Protein AF-A0A530JW85-F1 (afdb_monomer_lite)

Structure (mmCIF, N/CA/C/O backbone):
dat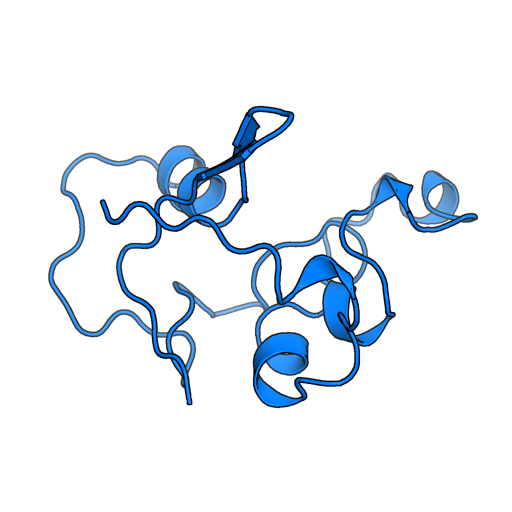a_AF-A0A530JW85-F1
#
_entry.id   AF-A0A530JW85-F1
#
loop_
_atom_site.group_PDB
_atom_site.id
_atom_site.type_symbol
_atom_site.label_atom_id
_atom_site.label_alt_id
_atom_site.label_comp_id
_atom_site.label_asym_id
_atom_site.label_entity_id
_atom_site.label_seq_id
_atom_site.pdbx_PDB_ins_code
_atom_site.Cartn_x
_atom_site.Cartn_y
_atom_site.Cartn_z
_atom_site.occupancy
_atom_site.B_iso_or_equiv
_atom_site.auth_seq_id
_atom_site.auth_comp_id
_atom_site.auth_asym_id
_atom_site.auth_atom_id
_atom_site.pdbx_PDB_model_num
ATOM 1 N N . ILE A 1 1 ? -8.523 6.406 12.611 1.00 51.00 1 ILE A N 1
ATOM 2 C CA . ILE A 1 1 ? -7.840 7.072 11.480 1.00 51.00 1 ILE A CA 1
ATOM 3 C C . ILE A 1 1 ? -6.822 8.019 12.080 1.00 51.00 1 ILE A C 1
ATOM 5 O O . ILE A 1 1 ? -7.205 8.900 12.845 1.00 51.00 1 ILE A O 1
ATOM 9 N N . PHE A 1 2 ? -5.548 7.765 11.821 1.00 51.44 2 PHE A N 1
ATOM 10 C CA . PHE A 1 2 ? -4.429 8.538 12.345 1.00 51.44 2 PHE A CA 1
ATOM 11 C C . PHE A 1 2 ? -3.773 9.311 11.190 1.00 51.44 2 PHE A C 1
ATOM 13 O O . PHE A 1 2 ? -3.796 8.840 10.060 1.00 51.44 2 PHE A O 1
ATOM 20 N N . TRP A 1 3 ? -3.267 10.517 11.454 1.00 52.59 3 TRP A N 1
ATOM 21 C CA . TRP A 1 3 ? -2.798 11.461 10.432 1.00 52.59 3 TRP A CA 1
ATOM 22 C C . TRP A 1 3 ? -1.320 11.755 10.670 1.00 52.59 3 TRP A C 1
ATOM 24 O O . TRP A 1 3 ? -0.967 12.223 11.751 1.00 52.59 3 TRP A O 1
ATOM 34 N N . GLU A 1 4 ? -0.457 11.504 9.685 1.00 54.22 4 GLU A N 1
ATOM 35 C CA . GLU A 1 4 ? 0.991 11.612 9.877 1.00 54.22 4 GLU A CA 1
ATOM 36 C C . GLU A 1 4 ? 1.698 12.229 8.666 1.00 54.22 4 GLU A C 1
ATOM 38 O O . GLU A 1 4 ? 1.591 11.739 7.546 1.00 54.22 4 GLU A O 1
ATOM 43 N N . ASN A 1 5 ? 2.479 13.286 8.902 1.00 48.81 5 ASN A N 1
ATOM 44 C CA . ASN A 1 5 ? 3.334 13.903 7.892 1.00 48.81 5 ASN A CA 1
ATOM 45 C C . ASN A 1 5 ? 4.666 13.147 7.813 1.00 48.81 5 ASN A C 1
ATOM 47 O O . ASN A 1 5 ? 5.586 13.408 8.590 1.00 48.81 5 ASN A O 1
ATOM 51 N N . PHE A 1 6 ? 4.748 12.164 6.920 1.00 58.25 6 PHE A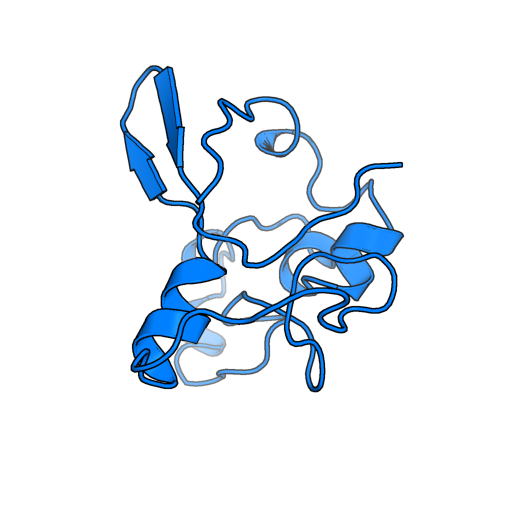 N 1
ATOM 52 C CA . PHE A 1 6 ? 5.878 11.245 6.864 1.00 58.25 6 PHE A CA 1
ATOM 53 C C . PHE A 1 6 ? 6.808 11.531 5.681 1.00 58.25 6 PHE A C 1
ATOM 55 O O . PHE A 1 6 ? 6.756 10.875 4.647 1.00 58.25 6 PHE A O 1
ATOM 62 N N . ASN A 1 7 ? 7.695 12.511 5.861 1.00 49.41 7 ASN A N 1
ATOM 63 C CA . ASN A 1 7 ? 8.750 12.837 4.891 1.00 49.41 7 ASN A CA 1
ATOM 64 C C . ASN A 1 7 ? 9.974 11.896 4.969 1.00 49.41 7 ASN A C 1
ATOM 66 O O . ASN A 1 7 ? 10.862 11.971 4.122 1.00 49.41 7 ASN A O 1
ATOM 70 N N . GLU A 1 8 ? 10.056 11.022 5.978 1.00 54.22 8 GLU A N 1
ATOM 71 C CA . GLU A 1 8 ? 11.261 10.226 6.253 1.00 54.22 8 GLU A CA 1
ATOM 72 C C . GLU A 1 8 ? 11.353 8.932 5.419 1.00 54.22 8 GLU A C 1
ATOM 74 O O . GLU A 1 8 ? 12.451 8.495 5.113 1.00 54.22 8 GLU A O 1
ATOM 79 N N . CYS A 1 9 ? 10.256 8.335 4.935 1.00 57.00 9 CYS A N 1
ATOM 80 C CA . CYS A 1 9 ? 10.384 7.097 4.138 1.00 57.00 9 CYS A CA 1
ATOM 81 C C . CYS A 1 9 ? 10.677 7.289 2.648 1.00 57.00 9 CYS A C 1
ATOM 83 O O . CYS A 1 9 ? 11.067 6.327 1.985 1.00 57.00 9 CYS A O 1
ATOM 85 N N . LEU A 1 10 ? 10.541 8.505 2.110 1.00 52.50 10 LEU A N 1
ATOM 86 C CA . LEU A 1 10 ? 10.788 8.755 0.684 1.00 52.50 10 LEU A CA 1
ATOM 87 C C . LEU A 1 10 ? 12.253 8.570 0.280 1.00 52.50 10 LEU A C 1
ATOM 89 O O . LEU A 1 10 ? 12.533 8.380 -0.900 1.00 52.50 10 LEU A O 1
ATOM 93 N N . HIS A 1 11 ? 13.196 8.622 1.223 1.00 56.97 11 HIS A N 1
ATOM 94 C CA . HIS A 1 11 ? 14.612 8.577 0.871 1.00 56.97 11 HIS A CA 1
ATOM 95 C C . HIS A 1 11 ? 15.210 7.167 0.839 1.00 56.97 11 HIS A C 1
ATOM 97 O O . HIS A 1 11 ? 16.305 7.019 0.300 1.00 56.97 11 HIS A O 1
ATOM 103 N N . CYS A 1 12 ? 14.539 6.128 1.356 1.00 60.62 12 CYS A N 1
ATOM 104 C CA . CYS A 1 12 ? 15.145 4.795 1.444 1.00 60.62 12 CYS A CA 1
ATOM 105 C C . CYS A 1 12 ? 14.152 3.600 1.446 1.00 60.62 12 CYS A C 1
ATOM 107 O O . CYS A 1 12 ? 14.192 2.785 2.371 1.00 60.62 12 CYS A O 1
ATOM 109 N N . PRO A 1 13 ? 13.316 3.394 0.410 1.00 65.50 13 PRO A N 1
ATOM 110 C CA . PRO A 1 13 ? 12.442 2.213 0.305 1.00 65.50 13 PRO A CA 1
ATOM 111 C C . PRO A 1 13 ? 13.118 0.874 0.681 1.00 65.50 13 PRO A C 1
ATOM 113 O O . PRO A 1 13 ? 12.535 0.026 1.355 1.00 65.50 13 PRO A O 1
ATOM 116 N N . GLY A 1 14 ? 14.386 0.689 0.299 1.00 69.88 14 GLY A N 1
ATOM 117 C CA . GLY A 1 14 ? 15.105 -0.576 0.485 1.00 69.88 14 GLY A CA 1
ATOM 118 C C . GLY A 1 14 ? 15.888 -0.749 1.796 1.00 69.88 14 GLY A C 1
ATOM 119 O O . GLY A 1 14 ? 16.443 -1.839 2.010 1.00 69.88 14 GLY A O 1
ATOM 120 N N . VAL A 1 15 ? 16.002 0.276 2.658 1.00 80.12 15 VAL A N 1
ATOM 121 C CA . VAL A 1 15 ? 16.820 0.162 3.892 1.00 80.12 15 VAL A CA 1
ATOM 122 C C . VAL A 1 15 ? 16.059 -0.481 5.047 1.00 80.12 15 VAL A C 1
ATOM 124 O O . VAL A 1 15 ? 16.650 -1.236 5.819 1.00 80.12 15 VAL A O 1
ATOM 127 N N . HIS A 1 16 ? 14.747 -0.261 5.136 1.00 80.75 16 HIS A N 1
ATOM 128 C CA . HIS A 1 16 ? 13.911 -0.790 6.212 1.00 80.75 16 HIS A CA 1
ATOM 129 C C . HIS A 1 16 ? 13.464 -2.219 5.897 1.00 80.75 16 HIS A C 1
ATOM 131 O O . HIS A 1 16 ? 12.389 -2.435 5.348 1.00 80.75 16 HIS A O 1
ATOM 137 N N . LYS A 1 17 ? 14.280 -3.221 6.247 1.00 84.25 17 LYS A N 1
ATOM 138 C CA . LYS A 1 17 ? 14.029 -4.625 5.863 1.00 84.25 17 LYS A CA 1
ATOM 139 C C . LYS A 1 17 ? 12.684 -5.174 6.328 1.00 84.25 17 LYS A C 1
ATOM 141 O O . LYS A 1 17 ? 12.068 -5.920 5.574 1.00 84.25 17 LYS A O 1
ATOM 146 N N . ASP A 1 18 ? 12.227 -4.817 7.522 1.00 84.19 18 ASP A N 1
ATOM 147 C CA . ASP A 1 18 ? 10.930 -5.289 8.017 1.00 84.19 18 ASP A CA 1
ATOM 148 C C . ASP A 1 18 ? 9.774 -4.660 7.232 1.00 84.19 18 ASP A C 1
ATOM 150 O O . ASP A 1 18 ? 8.862 -5.368 6.806 1.00 84.19 18 ASP A O 1
ATOM 154 N N . LEU A 1 19 ? 9.879 -3.367 6.912 1.00 83.19 19 LEU A N 1
ATOM 155 C CA . LEU A 1 19 ? 8.918 -2.692 6.048 1.00 83.19 19 LEU A CA 1
ATOM 156 C C . LEU A 1 19 ? 8.957 -3.250 4.617 1.00 83.19 19 LEU A C 1
ATOM 158 O O . LEU A 1 19 ? 7.905 -3.505 4.049 1.00 83.19 19 LEU A O 1
ATOM 162 N N . SER A 1 20 ? 10.134 -3.523 4.045 1.00 88.75 20 SER A N 1
ATOM 163 C CA . SER A 1 20 ? 10.252 -4.131 2.710 1.00 88.75 20 SER A CA 1
ATOM 164 C C . SER A 1 20 ? 9.715 -5.564 2.652 1.00 88.75 20 SER A C 1
ATOM 166 O O . SER A 1 20 ? 9.315 -6.016 1.585 1.00 88.75 20 SER A O 1
ATOM 168 N N . ARG A 1 21 ? 9.708 -6.311 3.766 1.00 90.00 21 ARG A N 1
ATOM 169 C CA . ARG A 1 21 ? 9.017 -7.612 3.817 1.00 90.00 21 ARG A CA 1
ATOM 170 C C . ARG A 1 21 ? 7.506 -7.423 3.785 1.00 90.00 21 ARG A C 1
ATOM 172 O O . ARG A 1 21 ? 6.819 -8.244 3.188 1.00 90.00 21 ARG A O 1
ATOM 179 N N . LEU A 1 22 ? 7.007 -6.377 4.440 1.00 90.06 22 LEU A N 1
ATOM 180 C CA . LEU A 1 22 ? 5.583 -6.084 4.548 1.00 90.06 22 LEU A CA 1
ATOM 181 C C . LEU A 1 22 ? 5.011 -5.427 3.286 1.00 90.06 22 LEU A C 1
ATOM 183 O O . LEU A 1 22 ? 3.897 -5.758 2.904 1.00 90.06 22 LEU A O 1
ATOM 187 N N . VAL A 1 23 ? 5.785 -4.566 2.624 1.00 90.00 23 VAL A N 1
ATOM 188 C CA . VAL A 1 23 ? 5.459 -3.843 1.386 1.00 90.00 23 VAL A CA 1
ATOM 189 C C . VAL A 1 23 ? 6.557 -4.144 0.350 1.00 90.00 23 VAL A C 1
ATOM 191 O O . VAL A 1 23 ? 7.559 -3.425 0.274 1.00 90.00 23 VAL A O 1
ATOM 194 N N . PRO A 1 24 ? 6.426 -5.235 -0.432 1.00 92.69 24 PRO A N 1
ATOM 195 C CA . PRO A 1 24 ? 7.525 -5.785 -1.235 1.00 92.69 24 PRO A CA 1
ATOM 196 C C . PRO A 1 24 ? 8.132 -4.838 -2.274 1.00 92.69 24 PRO A C 1
ATOM 198 O O . PRO A 1 24 ? 9.342 -4.890 -2.509 1.00 92.69 24 PRO A O 1
ATOM 201 N N . ILE A 1 25 ? 7.337 -3.935 -2.861 1.00 91.31 25 ILE A N 1
ATOM 202 C CA . ILE A 1 25 ? 7.830 -2.948 -3.836 1.00 91.31 25 ILE A CA 1
ATOM 203 C C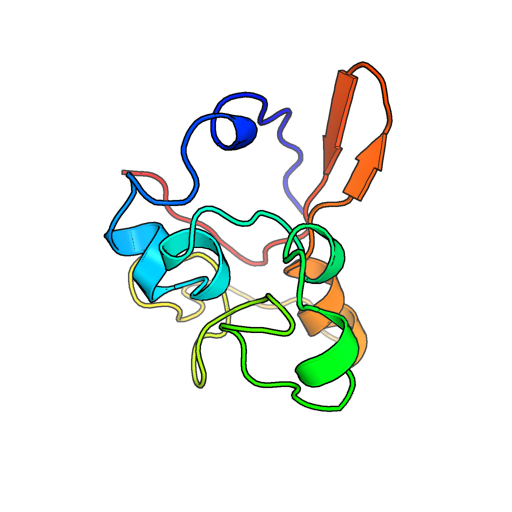 . ILE A 1 25 ? 8.943 -2.056 -3.256 1.00 91.31 25 ILE A C 1
ATOM 205 O O . ILE A 1 25 ? 9.901 -1.720 -3.956 1.00 91.31 25 ILE A O 1
ATOM 209 N N . TYR A 1 26 ? 8.911 -1.777 -1.948 1.00 89.44 26 TYR A N 1
ATOM 210 C CA . TYR A 1 26 ? 9.948 -0.992 -1.277 1.00 89.44 26 TYR A CA 1
ATOM 211 C C . TYR A 1 26 ? 11.292 -1.730 -1.247 1.00 89.44 26 TYR A C 1
ATOM 213 O O . TYR A 1 26 ? 12.345 -1.112 -1.390 1.00 89.44 26 TYR A O 1
ATOM 221 N N . GLY A 1 27 ? 11.287 -3.065 -1.188 1.00 89.38 27 GLY A N 1
ATOM 222 C CA . GLY A 1 27 ? 12.506 -3.873 -1.311 1.00 89.38 27 GLY A CA 1
ATOM 223 C C . GLY A 1 27 ? 13.247 -3.674 -2.639 1.00 89.38 27 GLY A C 1
ATOM 224 O O . GLY A 1 27 ? 14.451 -3.923 -2.706 1.00 89.38 27 GLY A O 1
ATOM 225 N N . ARG A 1 28 ? 12.552 -3.177 -3.670 1.00 91.19 28 ARG A N 1
ATOM 226 C CA . ARG A 1 28 ? 13.108 -2.842 -4.989 1.00 91.19 28 ARG A CA 1
ATOM 227 C C . ARG A 1 28 ? 13.598 -1.395 -5.094 1.00 91.19 28 ARG A C 1
ATOM 229 O O . ARG A 1 28 ? 14.089 -1.010 -6.148 1.00 91.19 28 ARG A O 1
ATOM 236 N N . GLY A 1 29 ? 13.481 -0.595 -4.033 1.00 88.19 29 GLY A N 1
ATOM 237 C CA . GLY A 1 29 ? 13.839 0.823 -4.078 1.00 88.19 29 GLY A CA 1
ATOM 238 C C . GLY A 1 29 ? 12.780 1.715 -4.738 1.00 88.19 29 GLY A C 1
ATOM 239 O O . GLY A 1 29 ? 13.097 2.845 -5.087 1.00 88.19 29 GLY A O 1
ATOM 2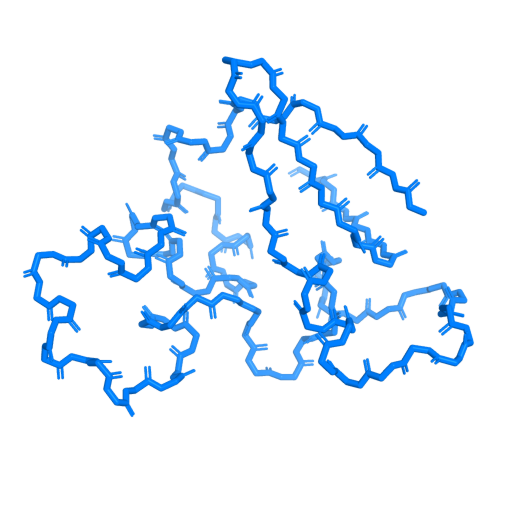40 N N . LEU A 1 30 ? 11.550 1.224 -4.916 1.00 87.81 30 LEU A N 1
ATOM 241 C CA . LEU A 1 30 ? 10.475 1.909 -5.642 1.00 87.81 30 LEU A CA 1
ATOM 242 C C . LEU A 1 30 ? 9.342 2.279 -4.680 1.00 87.81 30 LEU A C 1
ATOM 244 O O . LEU A 1 30 ? 9.035 1.488 -3.792 1.00 87.81 30 LEU A O 1
ATOM 248 N N . MET A 1 31 ? 8.715 3.447 -4.843 1.00 83.50 31 MET A N 1
ATOM 249 C CA . MET A 1 31 ? 7.575 3.873 -4.014 1.00 83.50 31 MET A CA 1
ATOM 250 C C . MET A 1 31 ? 6.236 3.481 -4.639 1.00 83.50 31 MET A C 1
ATOM 252 O O . MET A 1 31 ? 5.295 3.138 -3.923 1.00 83.50 31 MET A O 1
ATOM 256 N N . ALA A 1 32 ? 6.160 3.500 -5.966 1.00 86.81 32 ALA A N 1
ATOM 257 C CA . ALA A 1 32 ? 4.978 3.150 -6.732 1.00 86.81 32 ALA A CA 1
ATOM 258 C C . ALA A 1 32 ? 5.346 2.361 -7.992 1.00 86.81 32 ALA A C 1
ATOM 260 O O . ALA A 1 32 ? 6.470 2.421 -8.486 1.00 86.81 32 ALA A O 1
ATOM 261 N N . ARG A 1 33 ? 4.354 1.666 -8.561 1.00 91.00 33 ARG A N 1
ATOM 262 C CA . ARG A 1 33 ? 4.488 0.913 -9.818 1.00 91.00 33 ARG A CA 1
ATOM 263 C C . ARG A 1 33 ? 5.187 1.709 -10.923 1.00 91.00 33 ARG A C 1
ATOM 265 O O . ARG A 1 33 ? 6.055 1.176 -11.600 1.00 91.00 33 ARG A O 1
ATOM 272 N N . HIS A 1 34 ? 4.787 2.965 -11.118 1.00 92.00 34 HIS A N 1
ATOM 273 C CA . HIS A 1 34 ? 5.268 3.804 -12.220 1.00 92.00 34 HIS A CA 1
ATOM 274 C C . HIS A 1 34 ? 6.685 4.354 -12.005 1.00 92.00 34 HIS A C 1
ATOM 276 O O . HIS A 1 34 ? 7.233 4.954 -12.926 1.00 92.00 34 HIS A O 1
ATOM 282 N N . ASP A 1 35 ? 7.286 4.131 -10.831 1.00 88.94 35 ASP A N 1
ATOM 283 C CA . ASP A 1 35 ? 8.701 4.435 -10.604 1.00 88.94 35 ASP A CA 1
ATOM 284 C C . ASP A 1 35 ? 9.613 3.396 -11.278 1.00 88.94 35 ASP A C 1
ATOM 286 O O . ASP A 1 35 ? 10.799 3.654 -11.480 1.00 88.94 35 ASP A O 1
ATOM 290 N N . ASP A 1 36 ? 9.080 2.215 -11.619 1.00 92.00 36 ASP A N 1
ATOM 291 C CA . ASP A 1 36 ? 9.793 1.192 -12.379 1.00 92.00 36 ASP A CA 1
ATOM 292 C C . ASP A 1 36 ? 9.936 1.630 -13.851 1.00 92.00 36 ASP A C 1
ATOM 294 O O . ASP A 1 36 ? 8.923 1.788 -14.540 1.00 92.00 36 ASP A O 1
ATOM 298 N N . PRO A 1 37 ? 11.159 1.778 -14.396 1.00 92.94 37 PRO A N 1
ATOM 299 C CA . PRO A 1 37 ? 11.351 2.083 -15.815 1.00 92.94 37 PRO A CA 1
ATOM 300 C C . PRO A 1 37 ? 10.710 1.050 -16.753 1.00 92.94 37 PRO A C 1
ATOM 302 O O . PRO A 1 37 ? 10.328 1.385 -17.872 1.00 92.94 37 PRO A O 1
ATOM 305 N N . GLU A 1 38 ? 10.555 -0.194 -16.292 1.00 94.19 38 GLU A N 1
ATOM 306 C CA . GLU A 1 38 ? 9.938 -1.290 -17.039 1.00 94.19 38 GLU A CA 1
ATOM 307 C C . GLU A 1 38 ? 8.502 -1.585 -16.571 1.00 94.19 38 GLU A C 1
ATOM 309 O O . GLU A 1 38 ? 7.974 -2.661 -16.866 1.00 94.19 38 GLU A O 1
ATOM 314 N N . TRP A 1 39 ? 7.833 -0.645 -15.882 1.00 93.69 39 TRP A N 1
ATOM 315 C CA . TRP A 1 39 ? 6.489 -0.848 -15.313 1.00 93.69 39 TRP A CA 1
ATOM 316 C C . TRP A 1 39 ? 5.487 -1.421 -16.324 1.00 93.69 39 TRP A C 1
ATOM 318 O O . TRP A 1 39 ? 4.660 -2.263 -15.973 1.00 93.69 39 TRP A O 1
ATOM 328 N N . ALA A 1 40 ? 5.590 -1.008 -17.592 1.00 96.06 40 ALA A N 1
ATOM 329 C CA . ALA A 1 40 ? 4.705 -1.441 -18.667 1.00 96.06 40 ALA A CA 1
ATOM 330 C C . ALA A 1 40 ? 4.776 -2.958 -18.919 1.00 96.06 40 ALA A C 1
ATOM 332 O O . ALA A 1 40 ? 3.772 -3.563 -19.285 1.00 96.06 40 ALA A O 1
ATOM 333 N N . ARG A 1 41 ? 5.926 -3.605 -18.669 1.00 95.25 41 ARG A N 1
ATOM 334 C CA . ARG A 1 41 ? 6.068 -5.072 -18.775 1.00 95.25 41 ARG A CA 1
ATOM 335 C C . ARG A 1 41 ? 5.328 -5.823 -17.674 1.00 95.25 41 ARG A C 1
ATOM 337 O O . ARG A 1 41 ? 5.045 -7.007 -17.823 1.00 95.25 41 ARG A O 1
ATOM 344 N N . HIS A 1 42 ? 5.036 -5.141 -16.575 1.00 92.31 42 HIS A N 1
ATOM 345 C CA . HIS A 1 42 ? 4.362 -5.688 -15.407 1.00 92.31 42 HIS A CA 1
ATOM 346 C C . HIS A 1 42 ? 2.981 -5.056 -15.199 1.00 92.31 42 HIS A C 1
ATOM 348 O O . HIS A 1 42 ? 2.431 -5.181 -14.109 1.00 92.31 42 HIS A O 1
ATOM 354 N N . ALA A 1 43 ? 2.419 -4.403 -16.227 1.00 91.06 43 ALA A N 1
ATOM 355 C CA . ALA A 1 43 ? 1.160 -3.655 -16.164 1.00 91.06 43 ALA A CA 1
ATOM 356 C C . ALA A 1 43 ? -0.072 -4.516 -15.816 1.00 91.06 43 ALA A C 1
ATOM 358 O O . ALA A 1 43 ? -1.018 -4.011 -15.210 1.00 91.06 43 ALA A O 1
ATOM 359 N N . ASP A 1 44 ? -0.012 -5.817 -16.095 1.00 94.12 44 ASP A N 1
ATOM 360 C CA . ASP A 1 44 ? -1.071 -6.782 -15.770 1.00 94.12 44 ASP A CA 1
ATOM 361 C C . ASP A 1 44 ? -0.694 -7.693 -14.586 1.00 94.12 44 ASP A C 1
ATOM 363 O O . ASP A 1 44 ? -1.343 -8.706 -14.337 1.00 94.12 44 ASP A O 1
ATOM 367 N N . ASN A 1 45 ? 0.392 -7.371 -13.871 1.00 93.44 45 ASN A N 1
ATOM 368 C CA . ASN A 1 45 ? 0.829 -8.118 -12.697 1.00 93.44 45 ASN A CA 1
ATOM 369 C C . ASN A 1 45 ? 0.457 -7.374 -11.409 1.00 93.44 45 ASN A C 1
ATOM 371 O O . ASN A 1 45 ? 1.043 -6.335 -11.093 1.00 93.44 45 ASN A O 1
ATOM 375 N N . ASP A 1 46 ? -0.486 -7.953 -10.669 1.00 91.19 46 ASP A N 1
ATOM 376 C CA . ASP A 1 46 ? -0.987 -7.430 -9.397 1.00 91.19 46 ASP A CA 1
ATOM 377 C C . ASP A 1 46 ? -0.172 -7.889 -8.181 1.00 91.19 46 ASP A C 1
ATOM 379 O O . ASP A 1 46 ? -0.520 -7.545 -7.050 1.00 91.19 46 ASP A O 1
ATOM 383 N N . ALA A 1 47 ? 0.914 -8.645 -8.374 1.00 93.50 47 ALA A N 1
ATOM 384 C CA . ALA A 1 47 ? 1.757 -9.069 -7.265 1.00 93.50 47 ALA A CA 1
ATOM 385 C C . ALA A 1 47 ? 2.371 -7.846 -6.541 1.00 93.50 47 ALA A C 1
ATOM 387 O O . ALA A 1 47 ? 2.837 -6.918 -7.218 1.00 93.50 47 ALA A O 1
ATOM 388 N N . PRO A 1 48 ? 2.396 -7.818 -5.191 1.00 92.38 48 PRO A N 1
ATOM 389 C CA . PRO A 1 48 ? 2.749 -6.622 -4.416 1.00 92.38 48 PRO A CA 1
ATOM 390 C C . PRO A 1 48 ? 4.136 -6.034 -4.703 1.00 92.38 48 PRO A C 1
ATOM 392 O O . PRO A 1 48 ? 4.378 -4.851 -4.471 1.00 92.38 48 PRO A O 1
ATOM 395 N N . GLU A 1 49 ? 5.070 -6.832 -5.217 1.00 93.25 49 GLU A N 1
ATOM 396 C CA . GLU A 1 49 ? 6.392 -6.381 -5.651 1.00 93.25 49 GLU A CA 1
ATOM 397 C C . GLU A 1 49 ? 6.374 -5.530 -6.938 1.00 93.25 49 GLU A C 1
ATOM 399 O O . GLU A 1 49 ? 7.341 -4.811 -7.203 1.00 93.25 49 GLU A O 1
ATOM 404 N N . PHE A 1 50 ? 5.292 -5.577 -7.723 1.00 94.31 50 PHE A N 1
ATOM 405 C CA . PHE A 1 50 ? 5.110 -4.810 -8.964 1.00 94.31 50 PHE A CA 1
ATOM 406 C C . PHE A 1 50 ? 3.968 -3.792 -8.879 1.00 94.31 50 PHE A C 1
ATOM 408 O O . PHE A 1 50 ? 4.106 -2.681 -9.392 1.00 94.31 50 PHE A O 1
ATOM 415 N N . SER A 1 51 ? 2.846 -4.150 -8.253 1.00 90.88 51 SER A N 1
ATOM 416 C CA . SER A 1 51 ? 1.668 -3.280 -8.130 1.00 90.88 51 SER A CA 1
ATOM 417 C C . SER A 1 51 ? 1.724 -2.371 -6.896 1.00 90.88 51 SER A C 1
ATOM 419 O O . SER A 1 51 ? 1.132 -1.291 -6.905 1.00 90.88 51 SER A O 1
ATOM 421 N N . GLY A 1 52 ? 2.487 -2.767 -5.872 1.00 89.56 52 GLY A N 1
ATOM 422 C CA . GLY A 1 52 ? 2.532 -2.133 -4.559 1.00 89.56 52 GLY A CA 1
ATOM 423 C C . GLY A 1 52 ? 1.556 -2.757 -3.556 1.00 89.56 52 GLY A C 1
ATOM 424 O O . GLY A 1 52 ? 0.911 -3.767 -3.819 1.00 89.56 52 GLY A O 1
ATOM 425 N N . GLY A 1 53 ? 1.461 -2.148 -2.373 1.00 89.25 53 GLY A N 1
ATOM 426 C CA . GLY A 1 53 ? 0.619 -2.643 -1.283 1.00 89.25 53 GLY A CA 1
ATOM 427 C C . GLY A 1 53 ? 1.283 -3.716 -0.414 1.00 89.25 53 GLY A C 1
ATOM 428 O O . GLY A 1 53 ? 2.488 -3.966 -0.487 1.00 89.25 53 GLY A O 1
ATOM 429 N N . LEU A 1 54 ? 0.479 -4.308 0.469 1.00 90.88 54 LEU A N 1
ATOM 430 C CA . LEU A 1 54 ? 0.926 -5.290 1.453 1.00 90.88 54 LEU A CA 1
ATOM 431 C C . LEU A 1 54 ? 1.268 -6.642 0.812 1.00 90.88 54 LEU A C 1
ATOM 433 O O . LEU A 1 54 ? 0.660 -7.058 -0.172 1.00 90.88 54 LEU A O 1
ATOM 437 N N . ARG A 1 55 ? 2.200 -7.377 1.426 1.00 92.88 55 ARG A N 1
ATOM 438 C CA . ARG A 1 55 ? 2.458 -8.788 1.110 1.00 92.88 55 ARG A CA 1
ATOM 439 C C . ARG A 1 55 ? 1.179 -9.616 1.259 1.00 92.88 55 ARG A C 1
ATOM 441 O O . ARG A 1 55 ? 0.330 -9.327 2.102 1.00 92.88 55 ARG A O 1
ATOM 448 N N . ALA A 1 56 ? 1.091 -10.717 0.516 1.00 92.31 56 ALA A N 1
ATOM 449 C CA . ALA A 1 56 ? -0.019 -11.653 0.652 1.00 92.31 56 ALA A CA 1
ATOM 450 C C . ALA A 1 56 ? -0.194 -12.121 2.113 1.00 92.31 56 ALA A C 1
ATOM 452 O O . ALA A 1 56 ? 0.775 -12.490 2.788 1.00 92.31 56 ALA A O 1
ATOM 453 N N . GLY A 1 57 ? -1.443 -12.094 2.586 1.00 92.06 57 GLY A N 1
ATOM 454 C CA . GLY A 1 57 ? -1.824 -12.485 3.944 1.00 92.06 57 GLY A CA 1
ATOM 455 C C . GLY A 1 57 ? -1.560 -11.439 5.029 1.00 92.06 57 GLY A C 1
ATOM 456 O O . GLY A 1 57 ? -1.850 -11.721 6.184 1.00 92.06 57 GLY A O 1
ATOM 457 N N . ALA A 1 58 ? -1.019 -10.263 4.695 1.00 92.50 58 ALA A N 1
ATOM 458 C CA . ALA A 1 58 ? -0.985 -9.141 5.626 1.00 92.50 58 ALA A CA 1
ATOM 459 C C . ALA A 1 58 ? -2.257 -8.290 5.497 1.00 92.50 58 ALA A C 1
ATOM 461 O O . ALA A 1 58 ? -2.736 -8.001 4.402 1.00 92.50 58 ALA A O 1
ATOM 462 N N . GLU A 1 59 ? -2.778 -7.879 6.641 1.00 90.62 59 GLU A N 1
ATOM 463 C CA . GLU A 1 59 ? -3.998 -7.098 6.820 1.00 90.62 59 GLU A CA 1
ATOM 464 C C . GLU A 1 59 ? -3.687 -5.623 7.113 1.00 90.62 59 GLU A C 1
ATOM 466 O O . GLU A 1 59 ? -4.525 -4.744 6.905 1.00 90.62 59 GLU A O 1
ATOM 471 N N . THR A 1 60 ? -2.484 -5.343 7.621 1.00 89.31 60 THR A N 1
ATOM 472 C CA . THR A 1 60 ? -2.117 -4.032 8.159 1.00 89.31 60 THR A CA 1
ATOM 473 C C . THR A 1 60 ? -0.601 -3.819 8.232 1.00 89.31 60 THR A C 1
ATOM 475 O O . THR A 1 60 ? 0.186 -4.712 7.918 1.00 89.31 60 THR A O 1
ATOM 478 N N . TRP A 1 61 ? -0.190 -2.626 8.669 1.00 87.06 61 TRP A N 1
ATOM 479 C CA . TRP A 1 61 ? 1.200 -2.175 8.796 1.00 87.06 61 TRP A CA 1
ATOM 480 C C . TRP A 1 61 ? 1.796 -2.470 10.184 1.00 87.06 61 TRP A C 1
ATOM 482 O O . TRP A 1 61 ? 2.709 -1.794 10.665 1.00 87.06 61 TRP A O 1
ATOM 492 N N . SER A 1 62 ? 1.255 -3.476 10.869 1.00 86.88 62 SER A N 1
ATOM 493 C CA . SER A 1 62 ? 1.817 -4.011 12.103 1.00 86.88 62 SER A CA 1
ATOM 494 C C . SER A 1 62 ? 3.042 -4.879 11.798 1.00 86.88 62 SER A C 1
ATOM 496 O O . SER A 1 62 ? 3.298 -5.290 10.666 1.00 86.88 62 SER A O 1
ATOM 498 N N . ARG A 1 63 ? 3.822 -5.188 12.833 1.00 83.69 63 ARG A N 1
ATOM 499 C CA . ARG A 1 63 ? 5.086 -5.929 12.696 1.00 83.69 63 ARG A CA 1
ATOM 500 C C . ARG A 1 63 ? 4.916 -7.334 12.111 1.00 83.69 63 ARG A C 1
ATOM 502 O O . ARG A 1 63 ? 5.792 -7.811 11.397 1.00 83.69 63 ARG A O 1
ATOM 509 N N . ASP A 1 64 ? 3.820 -8.005 12.444 1.00 89.12 64 ASP A N 1
ATOM 510 C CA . ASP A 1 64 ? 3.472 -9.331 11.925 1.00 89.12 64 ASP A CA 1
ATOM 511 C C . ASP A 1 64 ? 2.510 -9.265 10.729 1.00 89.12 64 ASP A C 1
ATOM 513 O O . ASP A 1 64 ? 2.262 -10.286 10.080 1.00 89.12 64 ASP A O 1
ATOM 517 N N . GLY A 1 65 ? 2.020 -8.070 10.397 1.00 90.38 65 GLY A N 1
ATOM 518 C CA . GLY A 1 65 ? 1.045 -7.826 9.347 1.00 90.38 65 GLY A CA 1
ATOM 519 C C . GLY A 1 65 ? -0.387 -8.198 9.727 1.00 90.38 65 GLY A C 1
ATOM 520 O O . GLY A 1 65 ? -1.214 -8.239 8.829 1.00 90.38 65 GLY A O 1
ATOM 521 N N . HIS A 1 66 ? -0.697 -8.478 10.996 1.00 91.94 66 HIS A N 1
ATOM 522 C CA . HIS A 1 66 ? -2.058 -8.794 11.456 1.00 91.94 66 HIS A CA 1
ATOM 523 C C . HIS A 1 66 ? -2.663 -7.646 12.257 1.00 91.94 66 HIS A C 1
ATOM 525 O O . HIS A 1 66 ? -1.932 -6.894 12.908 1.00 91.94 66 HIS A O 1
ATOM 531 N N . VAL A 1 67 ? -3.989 -7.520 12.218 1.00 90.38 67 VAL A N 1
ATOM 532 C CA . VAL A 1 67 ? -4.711 -6.527 13.022 1.00 90.38 67 VAL A CA 1
ATOM 533 C C . VAL A 1 67 ? -4.746 -6.954 14.490 1.00 90.38 67 VAL A C 1
ATOM 535 O O . VAL A 1 67 ? -5.169 -8.060 14.820 1.00 90.38 67 VAL A O 1
ATOM 538 N N . HIS A 1 68 ? -4.357 -6.051 15.388 1.00 88.94 68 HIS A N 1
ATOM 539 C CA . HIS A 1 68 ? -4.339 -6.283 16.840 1.00 88.94 68 HIS A CA 1
ATOM 540 C C . HIS A 1 68 ? -5.505 -5.607 17.579 1.00 88.94 68 HIS A C 1
ATOM 542 O O . HIS A 1 68 ? -5.671 -5.803 18.783 1.00 88.94 68 HIS A O 1
ATOM 548 N N . GLY A 1 69 ? -6.317 -4.803 16.883 1.00 85.88 69 GLY A N 1
ATOM 549 C CA . GLY A 1 69 ? -7.407 -4.013 17.463 1.00 85.88 69 GLY A CA 1
ATOM 550 C C . GLY A 1 69 ? -8.760 -4.145 16.749 1.00 85.88 69 GLY A C 1
ATOM 551 O O . GLY A 1 69 ? -8.916 -4.922 15.809 1.00 85.88 69 GLY A O 1
ATOM 552 N N . PRO A 1 70 ? -9.777 -3.384 17.194 1.00 87.62 70 PRO A N 1
ATOM 553 C CA . PRO A 1 70 ? -11.073 -3.337 16.527 1.00 87.62 70 PRO A CA 1
ATOM 554 C C . PRO A 1 70 ? -10.966 -2.781 15.101 1.00 87.62 70 PRO A C 1
ATOM 556 O O . PRO A 1 70 ? -10.308 -1.768 14.868 1.00 87.62 70 PRO A O 1
ATOM 559 N N . VAL A 1 71 ? -11.681 -3.403 14.165 1.00 87.88 71 VAL A N 1
ATOM 560 C CA . VAL A 1 71 ? -11.807 -2.933 12.778 1.00 87.88 71 VAL A CA 1
ATOM 561 C C . VAL A 1 71 ? -13.017 -2.010 12.611 1.00 87.88 71 VAL A C 1
ATOM 563 O O . VAL A 1 71 ? -13.998 -2.100 13.353 1.00 87.88 71 VAL A O 1
ATOM 566 N N . PHE A 1 72 ? -12.977 -1.131 11.608 1.00 86.56 72 PHE A N 1
ATOM 567 C CA . PHE A 1 72 ? -14.128 -0.303 11.246 1.00 86.56 72 PHE A CA 1
ATOM 568 C C . PHE A 1 72 ? -15.232 -1.169 10.633 1.00 86.56 72 PHE A C 1
ATOM 570 O O . PHE A 1 72 ? -15.043 -1.799 9.592 1.00 86.56 72 PHE A O 1
ATOM 577 N N . ALA A 1 73 ? -16.398 -1.192 11.275 1.00 89.81 73 ALA A N 1
ATOM 578 C CA . ALA A 1 73 ? -17.552 -1.908 10.753 1.00 89.81 73 ALA A CA 1
ATOM 579 C C . ALA A 1 73 ? -18.077 -1.243 9.470 1.00 89.81 73 ALA A C 1
ATOM 581 O O . ALA A 1 73 ? -18.141 -0.018 9.377 1.00 89.81 73 ALA A O 1
ATOM 582 N N . GLY A 1 74 ? -18.498 -2.062 8.505 1.00 92.19 74 GLY A N 1
ATOM 583 C CA . GLY A 1 74 ? -19.156 -1.597 7.282 1.00 92.19 74 GLY A CA 1
ATOM 584 C C . GLY A 1 74 ? -18.224 -1.172 6.146 1.00 92.19 74 GLY A C 1
ATOM 585 O O . GLY A 1 74 ? -18.737 -0.817 5.090 1.00 92.19 74 GLY A O 1
ATOM 586 N N . LEU A 1 75 ? -16.898 -1.243 6.320 1.00 90.88 75 LEU A N 1
ATOM 587 C CA . LEU A 1 75 ? -15.964 -1.047 5.210 1.00 90.88 75 LEU A CA 1
ATOM 588 C C . LEU A 1 75 ? -15.987 -2.243 4.255 1.00 90.88 75 LEU A C 1
ATOM 590 O O . LEU A 1 75 ? -15.964 -3.407 4.663 1.00 90.88 75 LEU A O 1
ATOM 594 N N . THR A 1 76 ? -15.991 -1.940 2.966 1.00 93.12 76 THR A N 1
ATOM 595 C CA . THR A 1 76 ? -15.795 -2.909 1.892 1.00 93.12 76 THR A CA 1
ATOM 596 C C . THR A 1 76 ? -14.321 -3.319 1.785 1.00 93.12 76 THR A C 1
ATOM 598 O O . THR A 1 76 ? -13.430 -2.567 2.192 1.00 93.12 76 THR A O 1
ATOM 601 N N . PRO A 1 77 ? -14.012 -4.474 1.163 1.00 88.19 77 PRO A N 1
ATOM 602 C CA . PRO A 1 77 ? -12.626 -4.868 0.904 1.00 88.19 77 PRO A CA 1
ATOM 603 C C . PRO A 1 77 ? -11.823 -3.811 0.129 1.00 88.19 77 PRO A C 1
ATOM 605 O O . PRO A 1 77 ? -10.640 -3.622 0.397 1.00 88.19 77 PRO A O 1
ATOM 608 N N . ALA A 1 78 ? -12.470 -3.091 -0.794 1.00 88.88 78 ALA A N 1
ATOM 609 C CA . ALA A 1 78 ? -11.841 -2.021 -1.563 1.00 88.88 78 ALA A CA 1
ATOM 610 C C . ALA A 1 78 ? -11.471 -0.813 -0.686 1.00 88.88 78 ALA A C 1
ATOM 612 O O . ALA A 1 78 ? -10.385 -0.259 -0.834 1.00 88.88 78 ALA A O 1
ATOM 613 N N . GLU A 1 79 ? -12.332 -0.429 0.259 1.00 89.81 79 GLU A N 1
ATOM 614 C CA . GLU A 1 79 ? -12.047 0.656 1.209 1.00 89.81 79 GLU A CA 1
ATOM 615 C C . GLU A 1 79 ? -10.934 0.268 2.190 1.00 89.81 79 GLU A C 1
ATOM 617 O O . GLU A 1 79 ? -10.046 1.077 2.464 1.00 89.81 79 GLU A O 1
ATOM 622 N N . CYS A 1 80 ? -10.917 -0.985 2.655 1.00 88.25 80 CYS A N 1
ATOM 623 C CA . CYS A 1 80 ? -9.814 -1.509 3.463 1.00 88.25 80 CYS A CA 1
ATOM 624 C C . CYS A 1 80 ? -8.481 -1.486 2.698 1.00 88.25 80 CYS A C 1
ATOM 626 O O . CYS A 1 80 ? -7.459 -1.092 3.260 1.00 88.25 80 CYS A O 1
ATOM 628 N N . ALA A 1 81 ? -8.489 -1.868 1.416 1.00 85.12 81 ALA A N 1
ATOM 629 C CA . ALA A 1 81 ? -7.306 -1.825 0.559 1.00 85.12 81 ALA A CA 1
ATOM 630 C C . ALA A 1 81 ? -6.829 -0.384 0.306 1.00 85.12 81 ALA A C 1
ATOM 632 O O . ALA A 1 81 ? -5.633 -0.105 0.390 1.00 85.12 81 ALA A O 1
ATOM 633 N N . ALA A 1 82 ? -7.755 0.552 0.073 1.00 85.56 82 ALA A N 1
ATOM 634 C CA . ALA A 1 82 ? -7.436 1.969 -0.096 1.00 85.56 82 ALA A CA 1
ATOM 635 C C . ALA A 1 82 ? -6.749 2.563 1.147 1.00 85.56 82 ALA A C 1
ATOM 637 O O . ALA A 1 82 ? -5.833 3.373 1.014 1.00 85.56 82 ALA A O 1
ATOM 638 N N . GLY A 1 83 ? -7.118 2.103 2.349 1.00 85.44 83 GLY A N 1
ATOM 639 C CA . GLY A 1 83 ? -6.472 2.489 3.608 1.00 85.44 83 GLY A CA 1
ATOM 640 C C . GLY A 1 83 ? -4.983 2.128 3.707 1.00 85.44 83 GLY A C 1
ATOM 641 O O . GLY A 1 83 ? -4.288 2.691 4.550 1.00 85.44 83 GLY A O 1
ATOM 642 N N . GLN A 1 84 ? -4.481 1.242 2.838 1.00 84.31 84 GLN A N 1
ATOM 643 C CA . GLN A 1 84 ? -3.069 0.838 2.773 1.00 84.31 84 GLN A CA 1
ATOM 644 C C . GLN A 1 84 ? -2.230 1.688 1.809 1.00 84.31 84 GLN A C 1
ATOM 646 O O . GLN A 1 84 ? -1.050 1.403 1.613 1.00 84.31 84 GLN A O 1
ATOM 651 N N . THR A 1 85 ? -2.827 2.711 1.192 1.00 80.56 85 THR A N 1
ATOM 652 C CA . THR A 1 85 ? -2.162 3.601 0.234 1.00 80.56 85 THR A CA 1
ATOM 653 C C . THR A 1 85 ? -1.963 4.984 0.843 1.00 80.56 85 THR A C 1
ATOM 655 O O . THR A 1 85 ? -2.888 5.556 1.421 1.00 80.56 85 THR A O 1
ATOM 658 N N . TYR A 1 86 ? -0.770 5.556 0.678 1.00 78.81 86 TYR A N 1
ATOM 659 C CA . TYR A 1 86 ? -0.525 6.953 1.028 1.00 78.81 86 TYR A CA 1
ATOM 660 C C . TYR A 1 86 ? -1.185 7.889 0.012 1.00 78.81 86 TYR A C 1
ATOM 662 O O . TYR A 1 86 ? -0.957 7.784 -1.192 1.00 78.81 86 TYR A O 1
ATOM 670 N N . ALA A 1 87 ? -1.950 8.855 0.507 1.00 78.94 87 ALA A N 1
ATOM 671 C CA . ALA A 1 87 ? -2.392 10.012 -0.253 1.00 78.94 87 ALA A CA 1
ATOM 672 C C . ALA A 1 87 ? -1.471 11.199 0.042 1.00 78.94 87 ALA A C 1
ATOM 674 O O . ALA A 1 87 ? -1.239 11.539 1.201 1.00 78.94 87 ALA A O 1
ATOM 675 N N . THR A 1 88 ? -0.981 11.860 -1.003 1.00 76.69 88 THR A N 1
ATOM 676 C CA . THR A 1 88 ? -0.098 13.023 -0.869 1.00 76.69 88 THR A CA 1
ATOM 677 C C . THR A 1 88 ? -0.851 14.295 -1.232 1.00 76.69 88 THR A C 1
ATOM 679 O O . THR A 1 88 ? -1.272 14.473 -2.372 1.00 76.69 88 THR A O 1
ATOM 682 N N . SER A 1 89 ? -0.977 15.213 -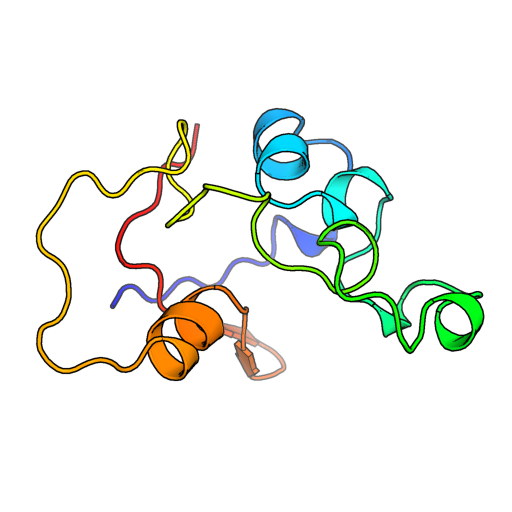0.279 1.00 79.12 89 SER A N 1
ATOM 683 C CA . SER A 1 89 ? -1.395 16.593 -0.515 1.00 79.12 89 SER A CA 1
ATOM 684 C C . SER A 1 89 ? -0.156 17.485 -0.506 1.00 79.12 89 SER A C 1
ATOM 686 O O . SER A 1 89 ? 0.307 17.948 0.541 1.00 79.12 89 SER A O 1
ATOM 688 N N . LEU A 1 90 ? 0.392 17.722 -1.696 1.00 77.38 90 LEU A N 1
ATOM 689 C CA . LEU A 1 90 ? 1.562 18.575 -1.875 1.00 77.38 90 LEU A CA 1
ATOM 690 C C . LEU A 1 90 ? 1.269 20.031 -1.451 1.00 77.38 90 LEU A C 1
ATOM 692 O O . LEU A 1 90 ? 0.157 20.517 -1.663 1.00 77.38 90 LEU A O 1
ATOM 696 N N . PRO A 1 91 ? 2.257 20.745 -0.874 1.00 76.06 91 PRO A N 1
ATOM 697 C CA . PRO A 1 91 ? 3.652 20.326 -0.695 1.00 76.06 91 PRO A CA 1
ATOM 698 C C . PRO A 1 91 ? 3.957 19.633 0.645 1.00 76.06 91 PRO A C 1
ATOM 700 O O . PRO A 1 91 ? 5.108 19.278 0.873 1.00 76.06 91 PRO A O 1
ATOM 703 N N . SER A 1 92 ? 2.994 19.500 1.560 1.00 71.00 92 SER A N 1
ATOM 704 C CA . SER A 1 92 ? 3.322 19.337 2.985 1.00 71.00 92 SER A CA 1
ATOM 705 C C . SER A 1 92 ? 2.639 18.190 3.714 1.00 71.00 92 SER A C 1
ATOM 707 O O . SER A 1 92 ? 2.909 18.026 4.900 1.00 71.00 92 SER A O 1
ATOM 709 N N . MET A 1 93 ? 1.755 17.421 3.079 1.00 71.94 93 MET A N 1
ATOM 710 C CA . MET A 1 93 ? 0.976 16.407 3.787 1.00 71.94 93 MET A CA 1
ATOM 711 C C . MET A 1 93 ? 0.986 15.065 3.071 1.00 71.94 93 MET A C 1
ATOM 713 O O . MET A 1 93 ? 0.742 14.978 1.871 1.00 71.94 93 MET A O 1
ATOM 717 N N . PHE A 1 94 ? 1.182 14.019 3.865 1.00 72.69 94 PHE A N 1
ATOM 718 C CA . PHE A 1 94 ? 0.880 12.641 3.518 1.00 72.69 94 PHE A CA 1
ATOM 719 C C . PHE A 1 94 ? -0.216 12.166 4.468 1.00 72.69 94 PHE A C 1
ATOM 721 O O . PHE A 1 94 ? -0.281 12.589 5.621 1.00 72.69 94 PHE A O 1
ATOM 728 N N . ILE A 1 95 ? -1.134 11.356 3.967 1.00 77.06 95 ILE A N 1
ATOM 729 C CA . ILE A 1 95 ? -2.290 10.869 4.711 1.00 77.06 95 ILE A CA 1
ATOM 730 C C . ILE A 1 95 ? -2.403 9.383 4.421 1.00 77.06 95 ILE A C 1
ATOM 732 O O . ILE A 1 95 ? -2.313 8.969 3.268 1.00 77.06 95 ILE A O 1
ATOM 736 N N . VAL A 1 96 ? -2.613 8.580 5.457 1.00 79.12 96 VAL A N 1
ATOM 737 C CA . VAL A 1 96 ? -2.875 7.150 5.309 1.00 79.12 96 VAL A CA 1
ATOM 738 C C . VAL A 1 96 ? -3.868 6.686 6.364 1.00 79.12 96 VAL A C 1
ATOM 740 O O . VAL A 1 96 ? -3.943 7.247 7.455 1.00 79.12 96 VAL A O 1
ATOM 743 N N . GLY A 1 97 ? -4.679 5.691 6.017 1.00 82.38 97 GLY A N 1
ATOM 744 C CA . GLY A 1 97 ? -5.834 5.259 6.797 1.00 82.38 97 GLY A CA 1
ATOM 745 C C . GLY A 1 97 ? -5.659 3.904 7.475 1.00 82.38 97 GLY A C 1
ATOM 746 O O . GLY A 1 97 ? -6.618 3.137 7.488 1.00 82.38 97 GLY A O 1
ATOM 747 N N . HIS A 1 98 ? -4.477 3.579 8.008 1.00 81.62 98 HIS A N 1
ATOM 748 C CA . HIS A 1 98 ? -4.244 2.261 8.608 1.00 81.62 98 HIS A CA 1
ATOM 749 C C . HIS A 1 98 ? -5.164 1.988 9.811 1.00 81.62 98 HIS A C 1
ATOM 751 O O . HIS A 1 98 ? -5.477 2.887 10.602 1.00 81.62 98 HIS A O 1
ATOM 757 N N . VAL A 1 99 ? -5.578 0.725 9.951 1.00 84.62 99 VAL A N 1
ATOM 758 C CA . VAL A 1 99 ? -6.345 0.233 11.107 1.00 84.62 99 VAL A CA 1
ATOM 759 C C . VAL A 1 99 ? -5.478 0.183 12.368 1.00 84.62 99 VAL A C 1
ATOM 761 O O . VAL A 1 99 ? -5.929 0.580 13.440 1.00 84.62 99 VAL A O 1
ATOM 764 N N . ASP A 1 100 ? -4.214 -0.201 12.220 1.00 81.06 100 ASP A N 1
ATOM 765 C CA . ASP A 1 100 ? -3.151 -0.087 13.212 1.00 81.06 100 ASP A CA 1
ATOM 766 C C . ASP A 1 100 ? -1.782 -0.025 12.504 1.00 81.06 100 ASP A C 1
ATOM 768 O O . ASP A 1 100 ? -1.669 -0.251 11.300 1.00 81.06 100 ASP A O 1
ATOM 772 N N . TYR A 1 101 ? -0.732 0.362 13.227 1.00 74.50 101 TYR A N 1
ATOM 773 C CA . TYR A 1 101 ? 0.635 0.360 12.705 1.00 74.50 101 TYR A CA 1
ATOM 774 C C . TYR A 1 101 ? 1.636 0.264 13.858 1.00 74.50 101 TYR A C 1
ATOM 776 O O . TYR A 1 101 ? 1.341 0.672 14.983 1.00 74.50 101 TYR A O 1
ATOM 784 N N . VAL A 1 102 ? 2.829 -0.271 13.593 1.00 66.25 102 VAL A N 1
ATOM 785 C CA . VAL A 1 102 ? 3.934 -0.256 14.563 1.00 66.25 102 VAL A CA 1
ATOM 786 C C . VAL A 1 102 ? 5.189 0.274 13.885 1.00 66.25 102 VAL A C 1
ATOM 788 O O . VAL A 1 102 ? 5.630 -0.277 12.880 1.00 66.25 102 VAL A O 1
ATOM 791 N N . ARG A 1 103 ? 5.796 1.311 14.471 1.00 59.12 103 ARG A N 1
ATOM 792 C CA . ARG A 1 103 ? 7.158 1.749 14.145 1.00 59.12 103 ARG A CA 1
ATOM 793 C C . ARG A 1 103 ? 8.121 1.231 15.211 1.00 59.12 103 ARG A C 1
ATOM 795 O O . ARG A 1 103 ? 7.873 1.421 16.400 1.00 59.12 103 ARG A O 1
ATOM 802 N N . THR A 1 104 ? 9.200 0.589 14.781 1.00 47.75 104 THR A N 1
ATOM 803 C CA . THR A 1 104 ? 10.408 0.333 15.583 1.00 47.75 104 THR A CA 1
ATOM 804 C C . THR A 1 104 ? 11.607 0.848 14.826 1.00 47.75 104 THR A C 1
ATOM 806 O O . THR A 1 104 ? 11.618 0.624 13.594 1.00 47.75 104 THR A O 1
#

Secondary structure (DSSP, 8-state):
-------SGGG-TTT-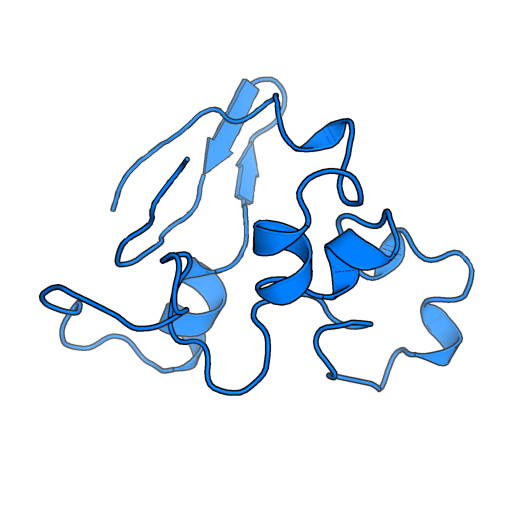HHHHHHSGGGGGT-SSGGGSTTGGGGTT--SHHHH-SPPTT--SBSTTSS--SPPPTT--HHHHHHTTS-EEETTTEEE---S-B---

Radius of gyration: 13.79 Å; chains: 1; bounding box: 36×33×36 Å

pLDDT: mean 82.22, std 12.91, range [47.75, 96.06]

Foldseek 3Di:
DDFDFDPPCLPQLCPPVLVCQFKVLSVVVDPALVSDPVSVVCVVPPASVRGTFTHPPAQFAASVSHDPDDDDPPDDPVNSRQLRDWDDDPPTGIGHRTPDHDDD

Sequence (104 aa):
IFWENFNECLHCPGVHKDLSRLVPIYGRGLMARHDDPEWARHADNDAPEFSGGLRAGAETWSRDGHVHGPVFAGLTPAECAAGQTYATSLPSMFIVGHVDYVRT